Protein AF-A0A1G4I1E6-F1 (afdb_monomer)

Organism: Trypanosoma equiperdum (NCBI:txid5694)

Structure (mmCIF, N/CA/C/O backbone):
data_AF-A0A1G4I1E6-F1
#
_entry.id   AF-A0A1G4I1E6-F1
#
loop_
_atom_site.group_PDB
_atom_site.id
_atom_site.type_symbol
_atom_site.label_atom_id
_atom_site.label_alt_id
_atom_site.label_comp_id
_atom_site.label_asym_id
_atom_site.label_entity_id
_atom_site.label_seq_id
_atom_site.pdbx_PDB_ins_code
_atom_site.Cartn_x
_atom_site.Cartn_y
_atom_site.Cartn_z
_atom_site.occupancy
_atom_site.B_iso_or_equiv
_atom_site.auth_seq_id
_atom_site.auth_comp_id
_atom_site.auth_asym_id
_atom_site.auth_atom_id
_atom_site.pdbx_PDB_model_num
ATOM 1 N N . MET A 1 1 ? 13.736 -23.437 -14.456 1.00 40.12 1 MET A N 1
ATOM 2 C CA . MET A 1 1 ? 12.610 -22.868 -13.679 1.00 40.12 1 MET A CA 1
ATOM 3 C C . MET A 1 1 ? 13.081 -21.556 -13.064 1.00 40.12 1 MET A C 1
ATOM 5 O O . MET A 1 1 ? 13.720 -21.584 -12.025 1.00 40.12 1 MET A O 1
ATOM 9 N N . GLN A 1 2 ? 12.852 -20.419 -13.726 1.00 42.34 2 GLN A N 1
ATOM 10 C CA . GLN A 1 2 ? 13.105 -19.111 -13.116 1.00 42.34 2 GLN A CA 1
ATOM 11 C C . GLN A 1 2 ? 11.794 -18.629 -12.505 1.00 42.34 2 GLN A C 1
ATOM 13 O O . GLN A 1 2 ? 10.880 -18.200 -13.205 1.00 42.34 2 GLN A O 1
ATOM 18 N N . SER A 1 3 ? 11.682 -18.765 -11.188 1.00 43.44 3 SER A N 1
ATOM 19 C CA . SER A 1 3 ? 10.614 -18.142 -10.420 1.00 43.44 3 SER A CA 1
ATOM 20 C C . SER A 1 3 ? 10.857 -16.640 -10.466 1.00 43.44 3 SER A C 1
ATOM 22 O O . SER A 1 3 ? 11.608 -16.109 -9.65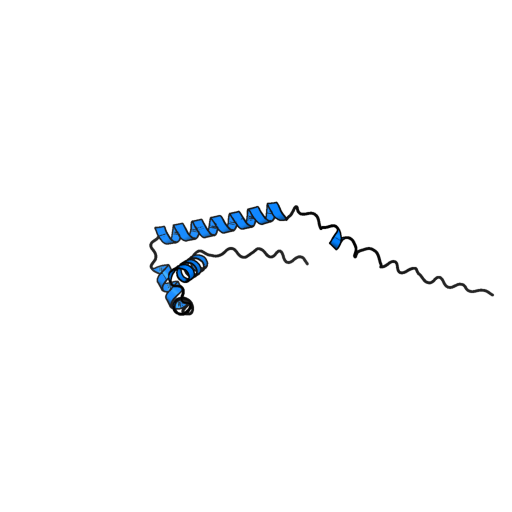1 1.00 43.44 3 SER A O 1
ATOM 24 N N . SER A 1 4 ? 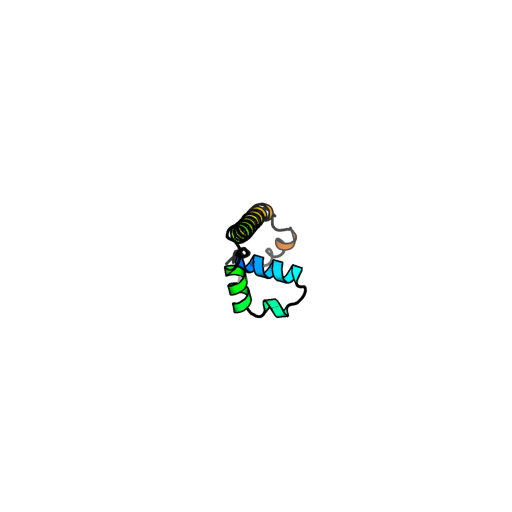10.274 -15.956 -11.451 1.00 49.81 4 SER A N 1
ATOM 25 C CA . SER A 1 4 ? 10.217 -14.501 -11.481 1.00 49.81 4 SER A CA 1
ATOM 26 C C . SER A 1 4 ? 9.578 -14.046 -10.171 1.00 49.81 4 SER A C 1
ATOM 28 O O . SER A 1 4 ? 8.361 -14.127 -9.986 1.00 49.81 4 SER A O 1
ATOM 30 N N . CYS A 1 5 ? 10.421 -13.632 -9.230 1.00 48.25 5 CYS A N 1
ATOM 31 C CA . CYS A 1 5 ? 10.042 -12.952 -8.009 1.00 48.25 5 CYS A CA 1
ATOM 32 C C . CYS A 1 5 ? 9.466 -11.594 -8.426 1.00 48.25 5 CYS A C 1
ATOM 34 O O . CYS A 1 5 ? 10.123 -10.559 -8.336 1.00 48.25 5 CYS A O 1
ATOM 36 N N . MET A 1 6 ? 8.233 -11.584 -8.943 1.00 50.78 6 MET A N 1
ATOM 37 C CA . MET A 1 6 ? 7.431 -10.373 -8.944 1.00 50.78 6 MET A CA 1
ATOM 38 C C . MET A 1 6 ? 7.311 -9.995 -7.476 1.00 50.78 6 MET A C 1
ATOM 40 O O . MET A 1 6 ? 6.583 -10.646 -6.721 1.00 50.78 6 MET A O 1
ATOM 44 N N . ARG A 1 7 ? 8.087 -8.993 -7.052 1.00 56.59 7 ARG A N 1
ATOM 45 C CA . ARG A 1 7 ? 7.948 -8.377 -5.736 1.00 56.59 7 ARG A CA 1
ATOM 46 C C . ARG A 1 7 ? 6.487 -7.959 -5.633 1.00 56.59 7 ARG A C 1
ATOM 48 O O . ARG A 1 7 ? 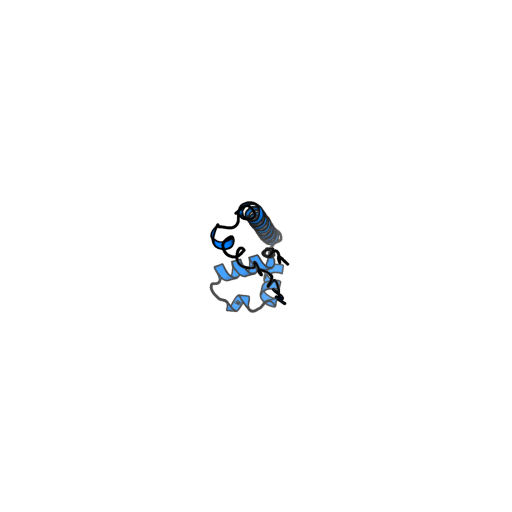6.082 -6.996 -6.280 1.00 56.59 7 ARG A O 1
ATOM 55 N N . ARG A 1 8 ? 5.680 -8.754 -4.917 1.00 62.66 8 ARG A N 1
ATOM 56 C CA . ARG A 1 8 ? 4.239 -8.525 -4.774 1.00 62.66 8 ARG A CA 1
ATOM 57 C C . ARG A 1 8 ? 4.075 -7.102 -4.275 1.00 62.66 8 ARG A C 1
ATOM 59 O O . ARG A 1 8 ? 4.494 -6.787 -3.163 1.00 62.66 8 ARG A O 1
ATOM 66 N N . CYS A 1 9 ? 3.557 -6.241 -5.137 1.00 66.50 9 CYS A N 1
ATOM 67 C CA . CYS A 1 9 ? 3.405 -4.841 -4.804 1.00 66.50 9 CYS A CA 1
ATOM 68 C C . CYS A 1 9 ? 2.402 -4.726 -3.656 1.00 66.50 9 CYS A C 1
ATOM 70 O O . CYS A 1 9 ? 1.430 -5.484 -3.589 1.00 66.50 9 CYS A O 1
ATOM 72 N N . LEU A 1 10 ? 2.682 -3.823 -2.722 1.00 79.31 10 LEU A N 1
ATOM 73 C CA . LEU A 1 10 ? 1.868 -3.671 -1.525 1.00 79.31 10 LEU A CA 1
ATOM 74 C C . LEU A 1 10 ? 0.492 -3.113 -1.898 1.00 79.31 10 LEU A C 1
ATOM 76 O O . LEU A 1 10 ? 0.384 -2.162 -2.667 1.00 79.31 10 LEU A O 1
ATOM 80 N N . SER A 1 11 ? -0.558 -3.700 -1.331 1.00 83.69 11 SER A N 1
ATOM 81 C CA . SER A 1 11 ? -1.918 -3.152 -1.399 1.00 83.69 11 SER A CA 1
ATOM 82 C C . SER A 1 11 ? -2.062 -1.895 -0.531 1.00 83.69 11 SER A C 1
ATOM 84 O O . SER A 1 11 ? -1.292 -1.695 0.411 1.00 83.69 11 SER A O 1
ATOM 86 N N . ALA A 1 12 ? -3.092 -1.082 -0.787 1.00 83.19 12 ALA A N 1
ATOM 87 C CA . ALA A 1 12 ? -3.397 0.119 0.000 1.00 83.19 12 ALA A CA 1
ATOM 88 C C . ALA A 1 12 ? -3.521 -0.171 1.512 1.00 83.19 12 ALA A C 1
ATOM 90 O O . ALA A 1 12 ? -2.991 0.575 2.333 1.00 83.19 12 ALA A O 1
ATOM 91 N N . LEU A 1 13 ? -4.125 -1.306 1.887 1.00 84.19 13 LEU A N 1
ATOM 92 C CA . LEU A 1 13 ? -4.215 -1.751 3.283 1.00 84.19 13 LEU A CA 1
ATOM 93 C C . LEU A 1 13 ? -2.835 -2.068 3.884 1.00 84.19 13 LEU A C 1
ATOM 95 O O . LEU A 1 13 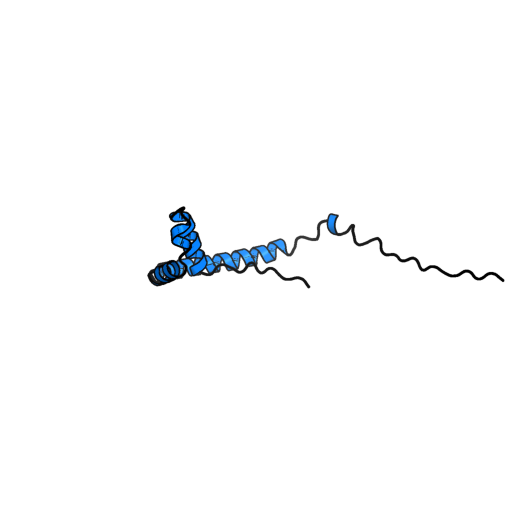? -2.558 -1.719 5.029 1.00 84.19 13 LEU A O 1
ATOM 99 N N . GLN A 1 14 ? -1.956 -2.726 3.126 1.00 85.25 14 GLN A N 1
ATOM 100 C CA . GLN A 1 14 ? -0.596 -3.021 3.588 1.00 85.25 14 GLN A CA 1
ATOM 101 C C . GLN A 1 14 ? 0.248 -1.748 3.709 1.00 85.25 14 GLN A C 1
ATOM 103 O O . GLN A 1 14 ? 1.043 -1.637 4.639 1.00 85.25 14 GLN A O 1
ATOM 108 N N . LEU A 1 15 ? 0.053 -0.769 2.821 1.00 85.81 15 LEU A N 1
ATOM 109 C CA . LEU A 1 15 ? 0.688 0.544 2.941 1.00 85.81 15 LEU A CA 1
ATOM 110 C C . LEU A 1 15 ? 0.193 1.306 4.164 1.00 85.81 15 LEU A C 1
ATOM 112 O O . LEU A 1 15 ? 1.013 1.805 4.929 1.00 85.81 15 LEU A O 1
ATOM 116 N N . TYR A 1 16 ? -1.117 1.313 4.404 1.00 85.81 16 TYR A N 1
ATOM 117 C CA . TYR A 1 16 ? -1.703 1.921 5.596 1.00 85.81 16 TYR A CA 1
ATOM 118 C C . TYR A 1 16 ? -1.093 1.360 6.887 1.00 85.81 16 TYR A C 1
ATOM 120 O O . TYR A 1 16 ? -0.706 2.103 7.788 1.00 85.81 16 TYR A O 1
ATOM 128 N N . VAL A 1 17 ? -0.929 0.037 6.946 1.00 85.75 17 VAL A N 1
ATOM 129 C CA . VAL A 1 17 ? -0.269 -0.657 8.058 1.00 85.75 17 VAL A CA 1
ATOM 130 C C . VAL A 1 17 ? 1.165 -0.176 8.270 1.00 85.75 17 VAL A C 1
ATOM 132 O O . VAL A 1 17 ? 1.586 0.035 9.408 1.00 85.75 17 VAL A O 1
ATOM 135 N N . LEU A 1 18 ? 1.931 -0.004 7.195 1.00 83.75 18 LEU A N 1
ATOM 136 C CA . LEU A 1 18 ? 3.317 0.457 7.281 1.00 83.75 18 LEU A CA 1
ATOM 137 C C . LEU A 1 18 ? 3.414 1.935 7.680 1.00 83.75 18 LEU A C 1
ATOM 139 O O . LEU A 1 18 ? 4.288 2.294 8.469 1.00 83.75 18 LEU A O 1
ATOM 143 N N . GLU A 1 19 ? 2.509 2.784 7.194 1.00 84.06 19 GLU A N 1
ATOM 144 C CA . GLU A 1 19 ? 2.448 4.196 7.585 1.00 84.06 19 GLU A CA 1
ATOM 145 C C . GLU A 1 19 ? 2.081 4.359 9.068 1.00 84.06 19 GLU A C 1
ATOM 147 O O . GLU A 1 19 ? 2.713 5.147 9.780 1.00 84.06 19 GLU A O 1
ATOM 152 N N . GLN A 1 20 ? 1.150 3.541 9.569 1.00 80.56 20 GLN A N 1
ATOM 153 C CA . GLN A 1 20 ? 0.833 3.442 10.998 1.00 80.56 20 GLN A CA 1
ATOM 154 C C . GLN A 1 20 ? 2.042 2.972 11.822 1.00 80.56 20 GLN A C 1
ATOM 156 O O . GLN A 1 20 ? 2.344 3.532 12.875 1.00 80.56 20 GLN A O 1
ATOM 161 N N . ARG A 1 21 ? 2.810 1.990 11.329 1.00 78.06 21 ARG A N 1
ATOM 162 C CA . ARG A 1 21 ? 4.052 1.553 12.001 1.00 78.06 21 ARG A CA 1
ATOM 163 C C . ARG A 1 21 ? 5.075 2.678 12.110 1.00 78.06 21 ARG A C 1
ATOM 165 O O . ARG A 1 21 ? 5.686 2.838 13.164 1.00 78.06 21 ARG A O 1
ATOM 172 N N . LYS A 1 22 ? 5.245 3.462 11.042 1.00 78.88 22 LYS A N 1
ATOM 173 C CA . LYS A 1 22 ? 6.177 4.597 11.014 1.00 78.88 22 LYS A CA 1
ATOM 174 C C . LYS A 1 22 ? 5.784 5.693 12.009 1.00 78.88 22 LYS A C 1
ATOM 176 O O . LYS A 1 22 ? 6.662 6.320 12.591 1.00 78.88 22 LYS A O 1
ATOM 181 N N . THR A 1 23 ? 4.488 5.937 12.182 1.00 76.19 23 THR A N 1
ATOM 182 C CA . THR A 1 23 ? 3.973 7.019 13.035 1.00 76.19 23 THR A CA 1
ATOM 183 C C . THR A 1 23 ? 3.900 6.636 14.509 1.00 76.19 23 THR A C 1
ATOM 185 O O . THR A 1 23 ? 4.256 7.444 15.360 1.00 76.19 23 THR A O 1
ATOM 188 N N . VAL A 1 24 ? 3.481 5.410 14.826 1.00 69.00 24 VAL A N 1
ATOM 189 C CA . VAL A 1 24 ? 3.229 4.989 16.214 1.00 69.00 24 VAL A CA 1
ATOM 190 C C . VAL A 1 24 ? 4.489 4.433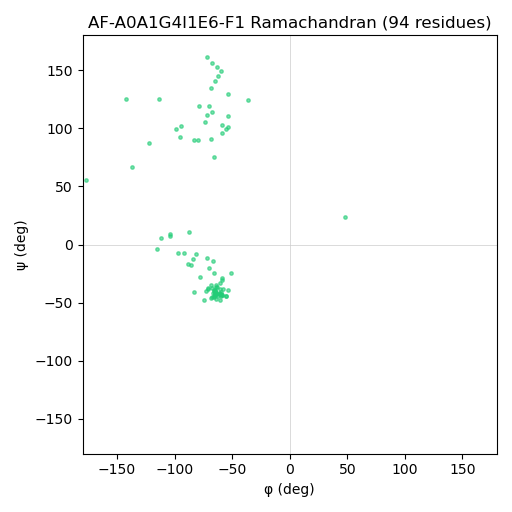 16.898 1.00 69.00 24 VAL A C 1
ATOM 192 O O . VAL A 1 24 ? 4.521 4.344 18.124 1.00 69.00 24 VAL A O 1
ATOM 195 N N . MET A 1 25 ? 5.539 4.068 16.141 1.00 63.91 25 MET A N 1
ATOM 196 C CA . MET A 1 25 ? 6.803 3.489 16.651 1.00 63.91 25 MET A CA 1
ATOM 197 C C . MET A 1 25 ? 6.597 2.326 17.647 1.00 63.91 25 MET A C 1
ATOM 199 O O . MET A 1 25 ? 7.457 2.026 18.473 1.00 63.91 25 MET A O 1
ATOM 203 N N . SER A 1 26 ? 5.442 1.659 17.590 1.00 64.62 26 SER A N 1
ATOM 204 C CA . SER A 1 26 ? 5.060 0.577 18.492 1.00 64.62 26 SER A CA 1
ATOM 205 C C . SER A 1 26 ? 4.305 -0.494 17.724 1.00 64.62 26 SER A C 1
ATOM 207 O O . SER A 1 26 ? 3.293 -0.231 17.073 1.00 64.62 26 SER A O 1
ATOM 209 N N . TYR A 1 27 ? 4.801 -1.726 17.824 1.00 64.19 27 TYR A N 1
ATOM 210 C CA . TYR A 1 27 ? 4.241 -2.892 17.143 1.00 64.19 27 TYR A CA 1
ATOM 211 C C . TYR A 1 27 ? 2.888 -3.329 17.718 1.00 64.19 27 TYR A C 1
ATOM 213 O O . TYR A 1 27 ? 2.097 -3.946 17.009 1.00 64.19 27 TYR A O 1
ATOM 221 N N . LYS A 1 28 ? 2.573 -2.926 18.957 1.00 63.47 28 LYS A N 1
ATOM 222 C CA . LYS A 1 28 ? 1.379 -3.366 19.692 1.00 63.47 28 LYS A CA 1
ATOM 223 C C . LYS A 1 28 ? 0.061 -3.013 18.993 1.00 63.47 28 LYS A C 1
ATOM 225 O O . LYS A 1 28 ? -0.899 -3.767 19.078 1.00 63.47 28 LYS A O 1
ATOM 230 N N . TYR A 1 29 ? 0.014 -1.888 18.280 1.00 58.34 29 TYR A N 1
ATOM 231 C CA . TYR A 1 29 ? -1.185 -1.448 17.550 1.00 58.34 29 TYR A CA 1
ATOM 232 C C . TYR A 1 29 ? -1.359 -2.129 16.189 1.00 58.34 29 TYR A C 1
ATOM 234 O O . TYR A 1 29 ? -2.388 -1.961 15.543 1.00 58.34 29 TYR A O 1
ATOM 242 N N . VAL A 1 30 ? -0.357 -2.888 15.746 1.00 63.50 30 VAL A N 1
ATOM 243 C CA . VAL A 1 30 ? -0.286 -3.445 14.391 1.00 63.50 30 VAL A CA 1
ATOM 244 C C . VAL A 1 30 ? -0.341 -4.976 14.389 1.00 63.50 30 VAL A C 1
ATOM 246 O O . VAL A 1 30 ? -0.379 -5.596 13.329 1.00 63.50 30 VAL A O 1
ATOM 249 N N . GLU A 1 31 ? -0.368 -5.589 15.571 1.00 68.94 31 GLU A N 1
ATOM 250 C CA . GLU A 1 31 ? -0.611 -7.023 15.761 1.00 68.94 31 GLU A CA 1
ATOM 251 C C . GLU A 1 31 ? -2.100 -7.376 15.633 1.00 68.94 31 GLU A C 1
ATOM 253 O O . GLU A 1 31 ? -2.438 -8.473 15.188 1.00 68.94 31 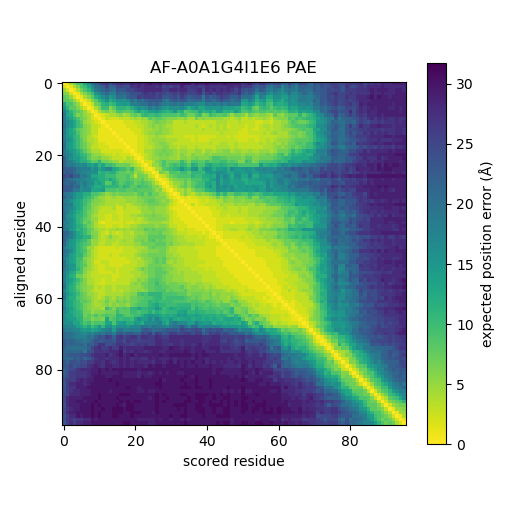GLU A O 1
ATOM 258 N N . ASP A 1 32 ? -3.000 -6.435 15.940 1.00 80.62 32 ASP A N 1
ATOM 259 C CA . ASP A 1 32 ? -4.438 -6.621 15.750 1.00 80.62 32 ASP A CA 1
ATOM 260 C C . ASP A 1 32 ? -4.856 -6.321 14.302 1.00 80.62 32 ASP A C 1
ATOM 262 O O . ASP A 1 32 ? -5.234 -5.204 13.934 1.00 80.62 32 ASP A O 1
ATOM 266 N N . ALA A 1 33 ? -4.822 -7.359 13.466 1.00 79.38 33 ALA A N 1
ATOM 267 C CA . ALA A 1 33 ? -5.261 -7.284 12.076 1.00 79.38 33 ALA A CA 1
ATOM 268 C C . ALA A 1 33 ? -6.736 -6.855 11.925 1.00 79.38 33 ALA A C 1
ATOM 270 O O . ALA A 1 33 ? -7.098 -6.240 10.917 1.00 79.38 33 ALA A O 1
ATOM 271 N N . VAL A 1 34 ? -7.592 -7.156 12.910 1.00 82.56 34 VAL A N 1
ATOM 272 C CA . VAL A 1 34 ? -9.017 -6.798 12.876 1.00 82.56 34 VAL A CA 1
ATOM 273 C C . VAL A 1 34 ? -9.180 -5.304 13.138 1.00 82.56 34 VAL A C 1
ATOM 275 O O . VAL A 1 34 ? -9.855 -4.620 12.364 1.00 82.56 34 VAL A O 1
ATOM 278 N N . GLY A 1 35 ? -8.509 -4.783 14.167 1.00 81.62 35 GLY A N 1
ATOM 279 C CA . GLY A 1 35 ? -8.487 -3.358 14.495 1.00 81.62 35 GLY A CA 1
ATOM 280 C C . GLY A 1 35 ? -7.918 -2.502 13.364 1.00 81.62 35 GLY A C 1
ATOM 281 O O . GLY A 1 35 ? -8.514 -1.493 12.989 1.00 81.62 35 GLY A O 1
ATOM 282 N N . VAL A 1 36 ? -6.829 -2.955 12.741 1.00 83.50 36 VAL A N 1
ATOM 283 C CA . VAL A 1 36 ? -6.222 -2.303 11.572 1.00 83.50 36 VAL A CA 1
ATOM 284 C C . VAL A 1 36 ? -7.195 -2.232 10.396 1.00 83.50 36 VAL A C 1
ATOM 286 O O . VAL A 1 36 ? -7.361 -1.172 9.794 1.00 83.50 36 VAL A O 1
ATOM 289 N N . LYS A 1 37 ? -7.859 -3.344 10.060 1.00 85.50 37 LYS A N 1
ATOM 290 C CA . LYS A 1 37 ? -8.818 -3.376 8.949 1.00 85.50 37 LYS A CA 1
ATOM 291 C C . LYS A 1 37 ? -10.030 -2.488 9.234 1.00 85.50 37 LYS A C 1
ATOM 293 O O . LYS A 1 37 ? -10.506 -1.790 8.343 1.00 85.50 37 LYS A O 1
ATOM 298 N N . ALA A 1 38 ? -10.510 -2.476 10.476 1.00 85.00 38 ALA A N 1
ATOM 299 C CA . ALA A 1 38 ? -11.588 -1.590 10.894 1.00 85.00 38 ALA A CA 1
ATOM 300 C C . ALA A 1 38 ? -11.180 -0.110 10.824 1.00 85.00 38 ALA A C 1
ATOM 302 O O . ALA A 1 38 ? -11.984 0.713 10.398 1.00 85.00 38 ALA A O 1
ATOM 303 N N . ALA A 1 39 ? -9.945 0.229 11.204 1.00 85.06 39 ALA A N 1
ATOM 304 C CA . ALA A 1 39 ? -9.414 1.586 11.099 1.00 85.06 39 ALA A CA 1
ATOM 305 C C . ALA A 1 39 ? -9.259 2.029 9.638 1.00 85.06 39 ALA A C 1
ATOM 307 O O . ALA A 1 39 ? -9.665 3.135 9.297 1.00 85.06 39 ALA A O 1
ATOM 308 N N . PHE A 1 40 ? -8.775 1.141 8.765 1.00 87.00 40 PHE A N 1
ATOM 309 C CA . PHE A 1 40 ? -8.710 1.390 7.326 1.00 87.00 40 PHE A CA 1
ATOM 310 C C . PHE A 1 40 ? -10.099 1.659 6.729 1.00 87.00 40 PHE A C 1
ATOM 312 O O . PHE A 1 40 ? -10.282 2.627 6.004 1.00 87.00 40 PHE A O 1
ATOM 319 N N . ASN A 1 41 ? -11.112 0.872 7.104 1.00 87.62 41 ASN A N 1
ATOM 320 C CA . ASN A 1 41 ? -12.489 1.070 6.635 1.00 87.62 41 ASN A CA 1
ATOM 321 C C . ASN A 1 41 ? -13.145 2.370 7.143 1.00 87.62 41 ASN A C 1
ATOM 323 O O . ASN A 1 41 ? -14.208 2.740 6.652 1.00 87.62 41 ASN A O 1
ATOM 327 N N . ARG A 1 42 ? -12.561 3.031 8.151 1.00 89.56 42 ARG A N 1
ATOM 328 C CA . ARG A 1 42 ? -13.025 4.328 8.672 1.00 89.56 42 ARG A CA 1
ATOM 329 C C . ARG A 1 42 ? -12.351 5.519 7.992 1.00 89.56 42 ARG A C 1
ATOM 331 O O . ARG A 1 42 ? -12.731 6.649 8.290 1.00 89.56 42 ARG A O 1
ATOM 338 N N . LEU A 1 43 ? -11.349 5.286 7.143 1.00 87.75 43 LEU A N 1
ATOM 339 C CA . LEU A 1 43 ? -10.693 6.348 6.388 1.00 87.75 43 LEU A CA 1
ATOM 340 C C . LEU A 1 43 ? -11.676 7.027 5.436 1.00 87.75 43 LEU A C 1
ATOM 342 O O . LEU A 1 43 ? -12.653 6.426 4.981 1.00 87.75 43 LEU A O 1
ATOM 346 N N . SER A 1 44 ? -11.398 8.291 5.128 1.00 91.69 44 SER A N 1
ATOM 347 C CA . SER A 1 44 ? -12.138 8.998 4.093 1.00 91.69 44 SER A CA 1
ATOM 348 C C . SER A 1 44 ? -11.842 8.390 2.717 1.00 91.69 44 SER A C 1
ATOM 350 O O . SER A 1 44 ? -10.788 7.789 2.497 1.00 91.69 44 SER A O 1
ATOM 352 N N . ALA A 1 45 ? -12.759 8.566 1.763 1.00 90.25 45 ALA A N 1
ATOM 353 C CA . ALA A 1 45 ? -12.536 8.116 0.388 1.00 90.25 45 ALA A CA 1
ATOM 354 C C . ALA A 1 45 ? -11.290 8.770 -0.242 1.00 90.25 45 ALA A C 1
ATOM 356 O O . ALA A 1 45 ? -10.614 8.143 -1.052 1.00 90.25 45 ALA A O 1
ATOM 357 N N . GLU A 1 46 ? -10.966 10.001 0.161 1.00 92.06 46 GLU A N 1
ATOM 358 C CA . GLU A 1 46 ? -9.777 10.727 -0.288 1.00 92.06 46 GLU A CA 1
ATOM 359 C C . GLU A 1 46 ? -8.483 10.077 0.224 1.00 92.06 46 GLU A C 1
ATOM 361 O O . GLU A 1 46 ? -7.561 9.840 -0.556 1.00 92.06 46 GLU A O 1
ATOM 366 N N . ASP A 1 47 ? -8.438 9.697 1.503 1.00 88.12 47 ASP A N 1
ATOM 367 C CA . ASP A 1 47 ? -7.274 9.022 2.093 1.00 88.12 47 ASP A CA 1
ATOM 368 C C . ASP A 1 47 ? -7.049 7.634 1.480 1.00 88.12 47 ASP A C 1
ATOM 370 O O . ASP A 1 47 ? -5.911 7.232 1.221 1.00 88.12 47 ASP A O 1
ATOM 374 N N . VAL A 1 48 ? -8.137 6.899 1.220 1.00 88.44 48 VAL A N 1
ATOM 375 C CA . VAL A 1 48 ? -8.075 5.597 0.543 1.00 88.44 48 VAL A CA 1
ATOM 376 C C . VAL A 1 48 ? -7.553 5.767 -0.883 1.00 88.44 48 VAL A C 1
ATOM 378 O O . VAL A 1 48 ? -6.619 5.061 -1.262 1.00 88.44 48 VAL A O 1
ATOM 381 N N . ALA A 1 49 ? -8.068 6.740 -1.641 1.00 89.19 49 ALA A N 1
ATOM 382 C CA . ALA A 1 49 ? -7.597 7.026 -2.996 1.00 89.19 49 ALA A CA 1
ATOM 383 C C . ALA A 1 49 ? -6.111 7.428 -3.019 1.00 89.19 49 ALA A C 1
ATOM 385 O O . ALA A 1 49 ? -5.353 7.004 -3.891 1.00 89.19 49 ALA A O 1
ATOM 386 N N . LEU A 1 50 ? -5.653 8.198 -2.030 1.00 90.12 50 LEU A N 1
ATOM 387 C CA . LEU A 1 50 ? -4.244 8.564 -1.895 1.00 90.12 50 LEU A CA 1
ATOM 388 C C . LEU A 1 50 ? -3.352 7.340 -1.625 1.00 90.12 50 LEU A C 1
ATOM 390 O O . LEU A 1 50 ? -2.264 7.229 -2.196 1.00 90.12 50 LEU A O 1
ATOM 394 N N . LEU A 1 51 ?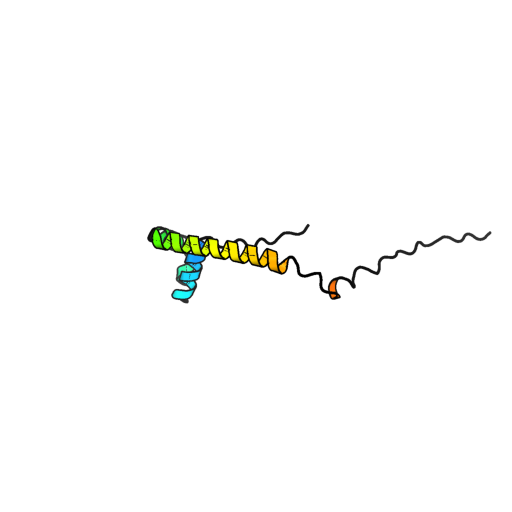 -3.805 6.402 -0.790 1.00 88.38 51 LEU A N 1
ATOM 395 C CA . LEU A 1 51 ? -3.107 5.135 -0.545 1.00 88.38 51 LEU A CA 1
ATOM 396 C C . LEU A 1 51 ? -3.099 4.220 -1.777 1.00 88.38 51 LEU A C 1
ATOM 398 O O . LEU A 1 51 ? -2.091 3.562 -2.040 1.00 88.38 51 LEU A O 1
ATOM 402 N N . GLU A 1 52 ? -4.182 4.194 -2.550 1.00 89.25 52 GLU A N 1
ATOM 403 C CA . GLU A 1 52 ? -4.262 3.453 -3.813 1.00 89.25 52 GLU A CA 1
ATOM 404 C C . GLU A 1 52 ? -3.316 4.027 -4.871 1.00 89.25 52 GLU A C 1
ATOM 406 O O . GLU A 1 52 ? -2.551 3.270 -5.472 1.00 89.25 52 GLU A O 1
ATOM 411 N N . ASN A 1 53 ? -3.267 5.354 -5.013 1.00 89.19 53 ASN A N 1
ATOM 412 C CA . ASN A 1 53 ? -2.323 6.035 -5.902 1.00 89.19 53 ASN A CA 1
ATOM 413 C C . ASN A 1 53 ? -0.867 5.731 -5.518 1.00 89.19 53 ASN A C 1
ATOM 415 O O . ASN A 1 53 ? -0.032 5.467 -6.382 1.00 89.19 53 ASN A O 1
ATOM 419 N N . LYS A 1 54 ? -0.547 5.701 -4.216 1.00 88.38 54 LYS A N 1
ATOM 420 C CA . LYS A 1 54 ? 0.782 5.282 -3.734 1.00 88.38 54 LYS A CA 1
ATOM 421 C C . LYS A 1 54 ? 1.080 3.816 -4.069 1.00 88.38 54 LYS A C 1
ATOM 423 O O . LYS A 1 54 ? 2.194 3.499 -4.482 1.00 88.38 54 LYS A O 1
ATOM 428 N N . ALA A 1 55 ? 0.105 2.920 -3.908 1.00 86.81 55 ALA A N 1
ATOM 429 C CA . ALA A 1 55 ? 0.250 1.510 -4.274 1.00 86.81 55 ALA A CA 1
ATOM 430 C C . ALA A 1 55 ? 0.467 1.322 -5.783 1.00 86.81 55 ALA A C 1
ATOM 432 O O . ALA A 1 55 ? 1.217 0.443 -6.208 1.00 86.81 55 ALA A O 1
ATOM 433 N N . GLU A 1 56 ? -0.187 2.137 -6.607 1.00 85.12 56 GLU A N 1
ATOM 434 C CA . GLU A 1 56 ? 0.013 2.170 -8.052 1.00 85.12 56 GLU A CA 1
ATOM 435 C C . GLU A 1 56 ? 1.389 2.715 -8.439 1.00 85.12 56 GLU A C 1
ATOM 437 O O . GLU A 1 56 ? 2.095 2.059 -9.201 1.00 85.12 56 GLU A O 1
ATOM 442 N N . ALA A 1 57 ? 1.836 3.819 -7.838 1.00 85.56 57 ALA A N 1
ATOM 443 C CA . ALA A 1 57 ? 3.184 4.344 -8.054 1.00 85.56 57 ALA A CA 1
ATOM 444 C C . ALA A 1 57 ? 4.266 3.291 -7.745 1.00 85.56 57 ALA A C 1
ATOM 446 O O . ALA A 1 57 ? 5.150 3.055 -8.562 1.00 85.56 57 ALA A O 1
ATOM 447 N N . LEU A 1 58 ? 4.135 2.558 -6.632 1.00 83.12 58 LEU A N 1
ATOM 448 C CA . LEU A 1 58 ? 5.066 1.476 -6.287 1.00 83.12 58 LEU A CA 1
ATOM 449 C C . LEU A 1 58 ? 5.038 0.309 -7.285 1.00 83.12 58 LEU A C 1
ATOM 451 O O . LEU A 1 58 ? 6.076 -0.304 -7.541 1.00 83.12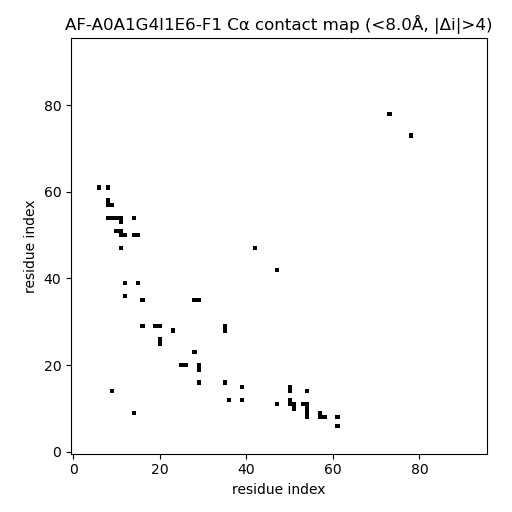 58 LEU A O 1
ATOM 455 N N . ARG A 1 59 ? 3.868 -0.010 -7.855 1.00 82.62 59 ARG A N 1
ATOM 456 C CA . ARG A 1 59 ? 3.757 -1.001 -8.940 1.00 82.62 59 ARG A CA 1
ATOM 457 C C . ARG A 1 59 ? 4.538 -0.548 -10.169 1.00 82.62 59 ARG A C 1
ATOM 459 O O . ARG A 1 59 ? 5.274 -1.349 -10.745 1.00 82.62 59 ARG A O 1
ATOM 466 N N . HIS A 1 60 ? 4.403 0.722 -10.540 1.00 82.81 60 HIS A N 1
ATOM 467 C CA . HIS A 1 60 ? 5.140 1.301 -11.658 1.00 82.81 60 HIS A CA 1
ATOM 468 C C . HIS A 1 60 ? 6.648 1.335 -11.402 1.00 82.81 60 HIS A C 1
ATOM 470 O O . HIS A 1 60 ? 7.404 0.913 -12.272 1.00 82.81 60 HIS A O 1
ATOM 476 N N . ASP A 1 61 ? 7.093 1.729 -10.209 1.00 82.81 61 ASP A N 1
ATOM 477 C CA . ASP A 1 61 ? 8.516 1.755 -9.855 1.00 82.81 61 ASP A CA 1
ATOM 478 C C . ASP A 1 61 ? 9.152 0.361 -9.931 1.00 82.81 61 ASP A C 1
ATOM 480 O O . ASP A 1 61 ? 10.243 0.200 -10.477 1.00 82.81 61 ASP A O 1
ATOM 484 N N . ILE A 1 62 ? 8.461 -0.673 -9.434 1.00 79.56 62 ILE A N 1
ATOM 485 C CA . ILE A 1 62 ? 8.932 -2.063 -9.532 1.00 79.56 62 ILE A CA 1
ATOM 486 C C . ILE A 1 62 ? 8.990 -2.516 -10.997 1.00 79.56 62 ILE A C 1
ATOM 488 O O . ILE A 1 62 ? 9.956 -3.170 -11.393 1.00 79.56 62 ILE A O 1
ATOM 492 N N . ALA A 1 63 ? 7.994 -2.155 -11.812 1.00 77.19 63 ALA A N 1
ATOM 493 C CA . ALA A 1 63 ? 8.001 -2.465 -13.240 1.00 77.19 63 ALA A CA 1
ATOM 494 C C . ALA A 1 63 ? 9.173 -1.780 -13.967 1.00 77.19 63 ALA A C 1
ATOM 496 O O . ALA A 1 63 ? 9.865 -2.423 -14.755 1.00 77.19 63 ALA A O 1
ATOM 497 N N . LEU A 1 64 ? 9.454 -0.511 -13.655 1.00 77.75 64 LEU A N 1
ATOM 498 C CA . LEU A 1 64 ? 10.592 0.228 -14.207 1.00 77.75 64 LEU A CA 1
ATOM 499 C C . LEU A 1 64 ? 11.932 -0.371 -13.769 1.00 77.75 64 LEU A C 1
ATOM 501 O O . LEU A 1 64 ? 12.817 -0.549 -14.602 1.00 77.75 64 LEU A O 1
ATOM 505 N N . GLN A 1 65 ? 12.075 -0.750 -12.495 1.00 76.69 65 GLN A N 1
ATOM 506 C CA . GLN A 1 65 ? 13.262 -1.467 -12.021 1.00 76.69 65 GLN A CA 1
ATOM 507 C C . GLN A 1 65 ? 13.452 -2.780 -12.781 1.00 76.69 65 GLN A C 1
ATOM 509 O O . GLN A 1 65 ? 14.565 -3.080 -13.201 1.00 76.69 65 GLN A O 1
ATOM 514 N N . SER A 1 66 ? 12.381 -3.543 -13.013 1.00 71.00 66 SER A N 1
ATOM 515 C CA . SER A 1 66 ? 12.478 -4.782 -13.784 1.00 71.00 66 SER A CA 1
ATOM 516 C C . SER A 1 66 ? 13.033 -4.546 -15.186 1.00 71.00 66 SER A C 1
ATOM 518 O O . SER A 1 66 ? 13.805 -5.375 -15.640 1.00 71.00 66 SER A O 1
ATOM 520 N N . ILE A 1 67 ? 12.672 -3.444 -15.850 1.00 71.75 67 ILE A N 1
ATOM 521 C CA . ILE A 1 67 ? 13.174 -3.093 -17.190 1.00 71.75 67 ILE A CA 1
ATOM 522 C C . ILE A 1 67 ? 14.641 -2.638 -17.134 1.00 71.75 67 ILE A C 1
ATOM 524 O O . ILE A 1 67 ? 15.435 -2.980 -18.007 1.00 71.75 67 ILE A O 1
ATOM 528 N N . LEU A 1 68 ? 15.015 -1.865 -16.111 1.00 75.62 68 LEU A N 1
ATOM 529 C CA . LEU A 1 68 ? 16.377 -1.342 -15.955 1.00 75.62 68 LEU A CA 1
ATOM 530 C C . LEU A 1 68 ? 17.388 -2.439 -15.588 1.00 75.62 68 LEU A C 1
ATOM 532 O O . LEU A 1 68 ? 18.509 -2.427 -16.088 1.00 75.62 68 LEU A O 1
ATOM 536 N N . TYR A 1 69 ? 16.991 -3.390 -14.740 1.00 67.06 69 TYR A N 1
ATOM 537 C CA . TYR A 1 69 ? 17.861 -4.459 -14.240 1.00 67.06 69 TYR A CA 1
ATOM 538 C C . TYR A 1 69 ? 17.727 -5.784 -15.007 1.00 67.06 69 TYR A C 1
ATOM 540 O O . TYR A 1 69 ? 18.529 -6.683 -14.792 1.00 67.06 69 TYR A O 1
ATOM 548 N N . SER A 1 70 ? 16.776 -5.937 -15.936 1.00 61.22 70 SER A N 1
ATOM 549 C CA . SER A 1 70 ? 16.747 -7.103 -16.840 1.00 61.22 70 SER A CA 1
ATOM 550 C C . SER A 1 70 ? 17.850 -7.076 -17.904 1.00 61.22 70 SER A C 1
ATOM 552 O O . SER A 1 70 ? 18.060 -8.078 -18.578 1.00 61.22 70 SER A O 1
ATOM 554 N N . ASN A 1 71 ? 18.541 -5.941 -18.057 1.00 57.53 71 ASN A N 1
ATOM 555 C CA . ASN A 1 71 ? 19.603 -5.736 -19.043 1.00 57.53 71 ASN A CA 1
ATOM 556 C C . ASN A 1 71 ? 21.017 -5.764 -18.444 1.00 57.53 71 ASN A C 1
ATOM 558 O O . ASN A 1 71 ? 21.964 -5.425 -19.149 1.00 57.53 71 ASN A O 1
ATOM 562 N N . THR A 1 72 ? 21.198 -6.144 -17.176 1.00 55.81 72 THR A N 1
ATOM 563 C CA . THR A 1 72 ? 22.543 -6.466 -16.680 1.00 55.81 72 THR A CA 1
ATOM 564 C C . THR A 1 72 ? 22.977 -7.797 -17.295 1.00 55.81 72 THR A C 1
ATOM 566 O O . THR A 1 72 ? 22.369 -8.818 -16.963 1.00 55.81 72 THR A O 1
ATOM 569 N N . PRO A 1 73 ? 23.978 -7.817 -18.200 1.00 60.16 73 PRO A N 1
ATOM 570 C CA . PRO A 1 73 ? 24.566 -9.075 -18.636 1.00 60.16 73 PRO A CA 1
ATOM 571 C C . PRO A 1 73 ? 25.156 -9.795 -17.412 1.00 60.16 73 PRO A C 1
ATOM 573 O O . PRO A 1 73 ? 25.575 -9.116 -16.466 1.00 60.16 73 PRO A O 1
ATOM 576 N N . PRO A 1 74 ? 25.175 -11.139 -17.402 1.00 57.09 74 PRO A N 1
ATOM 577 C CA . PRO A 1 74 ? 25.836 -11.884 -16.339 1.00 57.09 74 PRO A CA 1
ATOM 578 C C . PRO A 1 74 ? 27.278 -11.387 -16.220 1.00 57.09 74 PRO A C 1
ATOM 580 O O . PRO A 1 74 ? 27.981 -11.235 -17.222 1.00 57.09 74 PRO A O 1
ATOM 583 N N . THR A 1 75 ? 27.693 -11.055 -15.000 1.00 61.22 75 THR A N 1
ATOM 584 C CA . THR A 1 75 ? 29.077 -10.679 -14.710 1.00 61.22 75 THR A CA 1
ATOM 585 C C . THR A 1 75 ? 29.998 -11.854 -15.025 1.00 61.22 75 THR A C 1
ATOM 587 O O . THR A 1 75 ? 29.617 -13.005 -14.820 1.00 61.22 75 THR A O 1
ATOM 590 N N . GLU A 1 76 ? 31.206 -11.559 -15.509 1.00 58.50 76 GLU A N 1
ATOM 591 C CA . GLU A 1 76 ? 32.205 -12.534 -15.986 1.00 58.50 76 GLU A CA 1
ATOM 592 C C . GLU A 1 76 ? 32.482 -13.679 -14.985 1.00 58.50 76 GLU A C 1
ATOM 594 O O . GLU A 1 76 ? 32.804 -14.792 -15.396 1.00 58.50 76 GLU A O 1
ATOM 599 N N . ASP A 1 77 ? 32.242 -13.451 -13.690 1.00 56.00 77 ASP A N 1
ATOM 600 C CA . ASP A 1 77 ? 32.369 -14.452 -12.624 1.00 56.00 77 ASP A CA 1
ATOM 601 C C . ASP A 1 77 ? 31.363 -15.626 -12.710 1.00 56.00 77 ASP A C 1
ATOM 603 O O . ASP A 1 77 ? 31.658 -16.710 -12.209 1.00 56.00 77 ASP A O 1
ATOM 607 N N . GLU A 1 78 ? 30.199 -15.468 -13.357 1.00 55.09 78 GLU A N 1
ATOM 608 C CA . GLU A 1 78 ? 29.226 -16.566 -13.554 1.00 55.09 78 GLU A CA 1
ATOM 609 C C . GLU A 1 78 ? 29.527 -17.421 -14.799 1.00 55.09 78 GLU A C 1
ATOM 611 O O . GLU A 1 78 ? 29.056 -18.554 -14.905 1.00 55.09 78 GLU A O 1
ATOM 616 N N . MET A 1 79 ? 30.338 -16.913 -15.732 1.00 54.84 79 MET A N 1
ATOM 617 C CA . MET A 1 79 ? 30.671 -17.601 -16.989 1.00 54.84 79 MET A CA 1
ATOM 618 C C . MET A 1 79 ? 31.830 -18.599 -16.826 1.00 54.84 79 MET A C 1
ATOM 620 O O . MET A 1 79 ? 32.033 -19.443 -17.694 1.00 54.84 79 MET A O 1
ATOM 624 N N . ASN A 1 80 ? 32.562 -18.555 -15.707 1.00 52.28 80 ASN A N 1
ATOM 625 C CA . ASN A 1 80 ? 33.751 -19.385 -15.473 1.00 52.28 80 ASN A CA 1
ATOM 626 C C . ASN A 1 80 ? 33.455 -20.770 -14.849 1.00 52.28 80 ASN A C 1
ATOM 628 O O . ASN A 1 80 ? 34.371 -21.459 -14.411 1.00 52.28 80 ASN A O 1
ATOM 632 N N . TYR A 1 81 ? 32.183 -21.184 -14.782 1.00 51.84 81 TYR A N 1
ATOM 633 C CA . TYR A 1 81 ? 31.767 -22.500 -14.264 1.00 51.84 81 TYR A CA 1
ATOM 634 C C . TYR A 1 81 ? 31.183 -23.441 -15.335 1.00 51.84 81 TYR A C 1
ATOM 636 O O . TYR A 1 81 ? 30.718 -24.524 -14.989 1.00 51.84 81 TYR A O 1
ATOM 644 N N . ILE A 1 82 ? 31.194 -23.061 -16.622 1.00 55.38 82 ILE A N 1
ATOM 645 C CA . ILE A 1 82 ? 30.597 -23.863 -17.717 1.00 55.38 82 ILE A CA 1
ATOM 646 C C . ILE A 1 82 ? 31.660 -24.593 -18.568 1.00 55.38 82 ILE A C 1
ATOM 648 O O . ILE A 1 82 ? 31.333 -25.252 -19.546 1.00 55.38 82 ILE A O 1
ATOM 652 N N . GLU A 1 83 ? 32.936 -24.571 -18.185 1.00 52.41 83 GLU A N 1
ATOM 653 C CA . GLU A 1 83 ? 33.963 -25.399 -18.830 1.00 52.41 83 GLU A CA 1
ATOM 654 C C . GLU A 1 83 ? 34.621 -26.301 -17.788 1.00 52.41 83 GLU A C 1
ATOM 656 O O . GLU A 1 83 ? 35.588 -25.891 -17.161 1.00 52.41 83 GLU A O 1
ATOM 661 N N . ASN A 1 84 ? 34.048 -27.486 -17.545 1.00 50.97 84 ASN A N 1
ATOM 662 C CA . ASN A 1 84 ? 34.752 -28.700 -17.089 1.00 50.97 84 ASN A CA 1
ATOM 663 C C . ASN A 1 84 ? 33.780 -29.895 -16.991 1.00 50.97 84 ASN A C 1
ATOM 665 O O . ASN A 1 84 ? 33.674 -30.531 -15.950 1.00 50.97 84 ASN A O 1
ATOM 669 N N . GLU A 1 85 ? 33.076 -30.217 -18.075 1.00 57.81 85 GLU A N 1
ATOM 670 C CA . GLU A 1 85 ? 32.544 -31.572 -18.296 1.00 57.81 85 GLU A CA 1
ATOM 671 C C . GLU A 1 85 ? 32.789 -31.948 -19.763 1.00 57.81 85 GLU A C 1
ATOM 673 O O . GLU A 1 85 ? 31.873 -32.036 -20.572 1.00 57.81 85 GLU A O 1
ATOM 678 N N . ASN A 1 86 ? 34.065 -32.105 -20.125 1.00 50.84 86 ASN A N 1
ATOM 679 C CA . ASN A 1 86 ? 34.424 -33.007 -21.215 1.00 50.84 86 ASN A CA 1
ATOM 680 C C . ASN A 1 86 ? 34.793 -34.337 -20.556 1.00 50.84 86 ASN A C 1
ATOM 682 O O . ASN A 1 86 ? 35.932 -34.535 -20.135 1.00 50.84 86 ASN A O 1
ATOM 686 N N . ASP A 1 87 ? 33.800 -35.217 -20.435 1.00 57.69 87 ASP A N 1
ATOM 687 C CA . ASP A 1 87 ? 34.032 -36.657 -20.385 1.00 57.69 87 ASP A CA 1
ATOM 688 C C . ASP A 1 87 ? 34.745 -37.040 -21.693 1.00 57.69 87 ASP A C 1
ATOM 690 O O . ASP A 1 87 ? 34.116 -37.183 -22.743 1.00 57.69 87 ASP A O 1
ATOM 694 N N . GLU A 1 88 ? 36.077 -37.132 -21.664 1.00 56.75 88 GLU A N 1
ATOM 695 C CA . GLU A 1 88 ? 36.816 -37.820 -22.720 1.00 56.75 88 GLU A CA 1
ATOM 696 C C . GLU A 1 88 ? 36.603 -39.327 -22.545 1.00 56.75 88 GLU A C 1
ATOM 698 O O . GLU A 1 88 ? 37.123 -39.966 -21.629 1.00 56.75 88 GLU A O 1
ATOM 703 N N . ASP A 1 89 ? 35.766 -39.839 -23.445 1.00 52.97 89 ASP A N 1
ATOM 704 C CA . ASP A 1 89 ? 35.506 -41.235 -23.766 1.00 52.97 89 ASP A CA 1
ATOM 705 C C . ASP A 1 89 ? 36.783 -42.095 -23.681 1.00 52.97 89 ASP A C 1
ATOM 707 O O . ASP A 1 89 ? 37.802 -41.831 -24.325 1.00 52.97 89 ASP A O 1
ATOM 711 N N . SER A 1 90 ? 36.723 -43.149 -22.868 1.00 51.47 90 SER A N 1
ATOM 712 C CA . SER A 1 90 ? 37.786 -44.139 -22.710 1.00 51.47 90 SER A CA 1
ATOM 713 C C . SER A 1 90 ? 37.743 -45.128 -23.878 1.00 51.47 90 SER A C 1
ATOM 715 O O . SER A 1 90 ? 37.101 -46.172 -23.767 1.00 51.47 90 SER A O 1
ATOM 717 N N . ASP A 1 91 ? 38.456 -44.840 -24.969 1.00 49.56 91 ASP A N 1
ATOM 718 C CA . ASP A 1 91 ? 38.618 -45.799 -26.068 1.00 49.56 91 ASP A CA 1
ATOM 719 C C . ASP A 1 91 ? 39.508 -46.993 -25.662 1.00 49.56 91 ASP A C 1
ATOM 721 O O . ASP A 1 91 ? 40.686 -46.883 -25.309 1.00 49.56 91 ASP A O 1
ATOM 725 N N . GLU A 1 92 ? 38.889 -48.168 -25.729 1.00 54.31 92 GLU A N 1
ATOM 726 C CA . GLU A 1 92 ? 39.416 -49.510 -25.509 1.00 54.31 92 GLU A CA 1
ATOM 727 C C 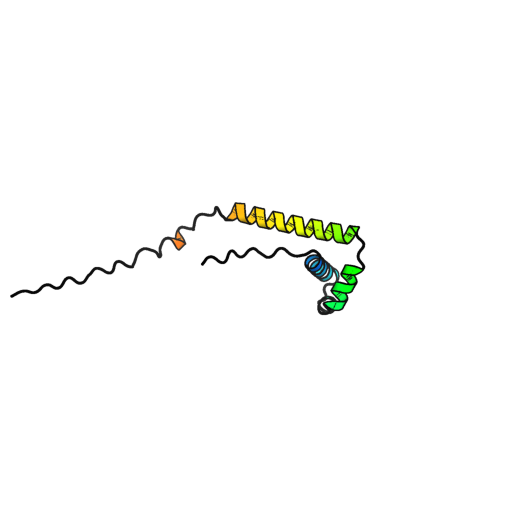. GLU A 1 92 ? 40.422 -49.896 -26.615 1.00 54.31 92 GLU A C 1
ATOM 729 O O . GLU A 1 92 ? 40.054 -50.077 -27.775 1.00 54.31 92 GLU A O 1
ATOM 734 N N . VAL A 1 93 ? 41.708 -50.067 -26.278 1.00 50.59 93 VAL A N 1
ATOM 735 C CA . VAL A 1 93 ? 42.710 -50.606 -27.218 1.00 50.59 93 VAL A CA 1
ATOM 736 C C . VAL A 1 93 ? 42.916 -52.097 -26.952 1.00 50.59 93 VAL A C 1
ATOM 738 O O . VAL A 1 93 ? 43.657 -52.491 -26.053 1.00 50.59 93 VAL A O 1
ATOM 741 N N . VAL A 1 94 ? 42.272 -52.936 -27.768 1.00 44.88 94 VAL A N 1
ATOM 742 C CA . VAL A 1 94 ? 42.576 -54.369 -27.888 1.00 44.88 94 VAL A CA 1
ATOM 743 C C . VAL A 1 94 ? 43.818 -54.536 -28.765 1.00 44.88 94 VAL A C 1
ATOM 745 O O . VAL A 1 94 ? 43.798 -54.182 -29.944 1.00 44.88 94 VAL A O 1
ATOM 748 N N . THR A 1 95 ? 44.886 -55.123 -28.227 1.00 47.47 95 THR A N 1
ATOM 749 C CA . THR A 1 95 ? 46.006 -55.645 -29.023 1.00 47.47 95 THR A CA 1
ATOM 750 C C . THR A 1 95 ? 46.078 -57.167 -28.905 1.00 47.47 95 THR A C 1
ATOM 752 O O . THR A 1 95 ? 46.089 -57.717 -27.804 1.00 47.47 95 THR A O 1
ATOM 755 N N . PHE A 1 96 ? 46.069 -57.825 -30.070 1.00 47.62 96 PHE A N 1
ATOM 756 C CA . PHE A 1 96 ? 46.302 -59.260 -30.272 1.00 47.62 96 PHE A CA 1
ATOM 757 C C . PHE A 1 96 ? 47.791 -59.612 -30.188 1.00 47.62 96 PHE A C 1
ATOM 759 O O . PHE A 1 96 ? 48.616 -58.770 -30.614 1.00 47.62 96 PHE A O 1
#

Foldseek 3Di:
DDPPPPVPQDQLLRVQLVVCCVPVVDCVCNVPPVNSVVVVVPDDPVSSVVSRVVSVVSSVVSVVVCVVPVPDDPDPVVVVPPPDPPPPDDDDDDDD

Sequence (96 aa):
MQSSCMRRCLSALQLYVLEQRKTVMSYKYVEDAVGVKAAFNRLSAEDVALLENKAEALRHDIALQSILYSNTPPTEDEMNYIENENDEDSDEVVTF

Mean predicted aligned error: 15.61 Å

Solvent-accessible surface area (backbone atoms only — not comparable to full-atom values): 6203 Å² total; per-residue (Å²): 137,82,79,78,78,69,75,78,62,58,50,40,69,57,48,51,53,51,54,49,42,70,72,64,76,48,67,78,73,67,71,42,63,66,60,46,53,55,52,58,72,66,50,54,73,65,58,50,50,52,34,41,52,50,28,49,51,51,43,49,52,53,53,50,48,52,64,66,60,70,69,62,73,84,57,74,82,71,67,73,76,78,80,84,82,78,82,76,77,84,81,82,82,87,79,134

Radius of gyration: 26.6 Å; Cα contacts (8 Å, |Δi|>4): 33; chains: 1; bounding box: 59×70×50 Å

Nearest PDB structures (foldseek):
  6t78-assembly1_A  TM=6.914E-01  e=7.385E-01  Homo sapiens
  1v63-assembly1_A  TM=5.632E-01  e=4.016E+00  Mus musculus
  1v64-assembly1_A  TM=6.284E-01  e=6.044E+00  Mus musculus

pLDDT: mean 70.61, std 15.24, range [40.12, 92.06]

Secondary structure (DSSP, 8-state):
--------PPPHHHHHHHHHHHHH--GGGTS-HHHHHHHHTTS-HHHHHHHHHHHHHHHHHHHHHHHHHTT-PPPHHHHTTSS-------------